Protein AF-A0A847D0J9-F1 (afdb_monomer)

Sequence (84 aa):
MHKVIYEPNIVSFARPVPRKATYQELLKQKNIDEKVIVIFDLSGQRGYMVISSMEDYNWYINHTRGDGRFSEEVFWIVNKRHLN

Organism: NCBI:txid2099670

Nearest PDB structures (foldseek):
  4iwx-assembly1_A  TM=4.940E-01  e=1.039E+00  Escherichia coli K-12
  4lit-assembly1_A-2  TM=3.641E-01  e=2.522E+00  Escherichia coli K-12
  4liu-assembly1_A-2  TM=3.550E-01  e=3.195E+00  Escherichia coli K-12
  4liv-assembly1_A-2  TM=3.555E-01  e=4.834E+00  Escherichia coli K-12

Radius of gyration: 12.03 Å; Cα contacts (8 Å, |Δi|>4): 110; chains: 1; bounding box: 27×29×25 Å

Foldseek 3Di:
DDWAADDPCQVVAWDWDFLPDDPVNVVVPADPQKWKKAWFDDPNGITIDTDPDPVSSVVVVVVCVPDVRGDDRTIIIHGPVPRD

pLDDT: mean 79.33, std 13.96, range [41.0, 94.06]

Solvent-accessible surface area (backbone atoms only — not comparable to full-atom values): 5132 Å² total; per-residue (Å²): 137,81,86,45,82,52,63,92,60,51,72,82,70,34,46,80,40,60,59,86,58,49,74,68,56,53,58,71,73,46,56,94,64,39,43,42,31,38,61,39,53,58,95,88,44,59,30,43,43,73,48,86,47,73,63,48,47,51,52,51,61,55,57,51,71,75,65,78,62,50,88,54,74,40,35,31,43,31,51,56,92,78,65,126

Mean predicted aligned error: 6.65 Å

Structure (mmCIF, N/CA/C/O backbone):
data_AF-A0A847D0J9-F1
#
_entry.id   AF-A0A847D0J9-F1
#
loop_
_atom_site.group_PDB
_atom_site.id
_atom_site.type_symbol
_atom_site.label_atom_id
_atom_site.label_alt_id
_atom_site.label_comp_id
_atom_site.label_asym_id
_atom_site.label_entity_id
_atom_site.label_seq_id
_atom_site.pdbx_PDB_ins_code
_atom_site.Cartn_x
_atom_site.Cartn_y
_atom_site.Cartn_z
_atom_site.occupancy
_atom_site.B_iso_or_equiv
_atom_site.auth_seq_id
_atom_site.auth_comp_id
_atom_site.auth_asym_id
_atom_site.auth_atom_id
_atom_site.pdbx_PDB_model_num
ATOM 1 N N . MET A 1 1 ? 12.247 0.227 11.575 1.00 41.00 1 MET A N 1
ATOM 2 C CA . MET A 1 1 ? 11.741 -0.669 10.513 1.00 41.00 1 MET A CA 1
ATOM 3 C C . MET A 1 1 ? 10.897 -1.756 11.177 1.00 41.00 1 MET A C 1
ATOM 5 O O . MET A 1 1 ? 11.455 -2.624 11.836 1.00 41.00 1 MET A O 1
ATOM 9 N N . HIS A 1 2 ? 9.565 -1.653 11.126 1.00 45.06 2 HIS A N 1
ATOM 10 C CA . HIS A 1 2 ? 8.661 -2.637 11.740 1.00 45.06 2 HIS A CA 1
ATOM 11 C C . HIS A 1 2 ? 8.303 -3.706 10.706 1.00 45.06 2 HIS A C 1
ATOM 13 O O . HIS A 1 2 ? 7.555 -3.445 9.769 1.00 45.06 2 HIS A O 1
ATOM 19 N N . LYS A 1 3 ? 8.902 -4.889 10.847 1.00 48.19 3 LYS A N 1
ATOM 20 C CA . LYS A 1 3 ? 8.649 -6.059 10.002 1.00 48.19 3 LYS A CA 1
ATOM 21 C C . LYS A 1 3 ? 7.386 -6.738 10.539 1.00 48.19 3 LYS A C 1
ATOM 23 O O . LYS A 1 3 ? 7.432 -7.255 11.651 1.00 48.19 3 LYS A O 1
ATOM 28 N N . VAL A 1 4 ? 6.272 -6.693 9.807 1.00 55.00 4 VAL A N 1
ATOM 29 C CA . VAL A 1 4 ? 5.036 -7.382 10.215 1.00 55.00 4 VAL A CA 1
ATOM 30 C C . VAL A 1 4 ? 4.835 -8.622 9.350 1.00 55.00 4 VAL A C 1
ATOM 32 O O . VAL A 1 4 ? 5.038 -8.593 8.133 1.00 55.00 4 VAL A O 1
ATOM 35 N N . ILE A 1 5 ? 4.525 -9.730 10.023 1.00 56.75 5 ILE A N 1
ATOM 36 C CA . ILE A 1 5 ? 4.276 -11.042 9.429 1.00 56.75 5 ILE A CA 1
ATOM 37 C C . ILE A 1 5 ? 3.004 -10.941 8.581 1.00 56.75 5 ILE A C 1
ATOM 39 O O . ILE A 1 5 ? 2.007 -10.365 9.003 1.00 56.75 5 ILE A O 1
ATOM 43 N N . TYR A 1 6 ? 3.061 -11.461 7.360 1.00 63.25 6 TYR A N 1
ATOM 44 C CA . TYR A 1 6 ? 1.958 -11.420 6.407 1.00 63.25 6 TYR A CA 1
ATOM 45 C C . TYR A 1 6 ? 0.749 -12.222 6.897 1.00 63.25 6 TYR A C 1
ATOM 47 O O . TYR A 1 6 ? 0.862 -13.428 7.117 1.00 63.25 6 TYR A O 1
ATOM 55 N N . GLU A 1 7 ? -0.415 -11.576 7.003 1.00 67.00 7 GLU A N 1
ATOM 56 C CA . GLU A 1 7 ? -1.688 -12.293 7.074 1.00 67.00 7 GLU A CA 1
ATOM 57 C C . GLU A 1 7 ? -2.016 -12.865 5.680 1.00 67.00 7 GLU A C 1
ATOM 59 O O . GLU A 1 7 ? -2.177 -12.091 4.731 1.00 67.00 7 GLU A O 1
ATOM 64 N N . PRO A 1 8 ? -2.163 -14.197 5.522 1.00 67.81 8 PRO A N 1
ATOM 65 C CA . PRO A 1 8 ? -2.362 -14.835 4.215 1.00 67.81 8 PRO A CA 1
ATOM 66 C C . PRO A 1 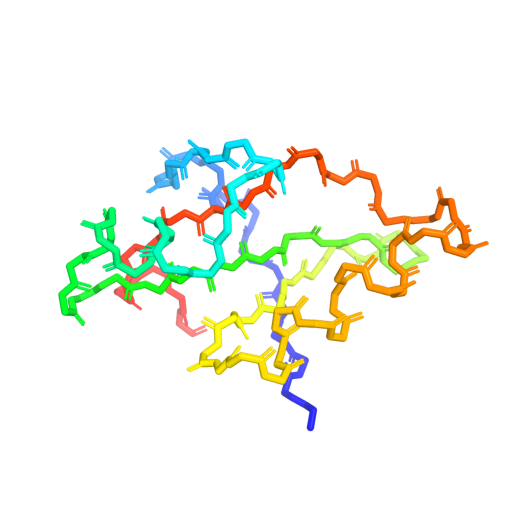8 ? -3.559 -14.298 3.424 1.00 67.81 8 PRO A C 1
ATOM 68 O O . PRO A 1 8 ? -3.563 -14.325 2.195 1.00 67.81 8 PRO A O 1
ATOM 71 N N . ASN A 1 9 ? -4.569 -13.791 4.134 1.00 73.69 9 ASN A N 1
ATOM 72 C CA . ASN A 1 9 ? -5.838 -13.359 3.565 1.00 73.69 9 ASN A CA 1
ATOM 73 C C . ASN A 1 9 ? -5.906 -11.857 3.289 1.00 73.69 9 ASN A C 1
ATOM 75 O O . ASN A 1 9 ? -6.972 -11.378 2.913 1.00 73.69 9 ASN A O 1
ATOM 79 N N . ILE A 1 10 ? -4.803 -11.115 3.425 1.00 76.69 10 ILE A N 1
ATOM 80 C CA . ILE A 1 10 ? -4.815 -9.653 3.297 1.00 76.69 10 ILE A CA 1
ATOM 81 C C . ILE A 1 10 ? -5.428 -9.170 1.982 1.00 76.69 10 ILE A C 1
ATOM 83 O O . ILE A 1 10 ? -6.225 -8.241 1.965 1.00 76.69 10 ILE A O 1
ATOM 87 N N . VAL A 1 11 ? -5.158 -9.888 0.890 1.00 77.94 11 VAL A N 1
ATOM 88 C CA . VAL A 1 11 ? -5.678 -9.590 -0.451 1.00 77.94 11 VAL A CA 1
ATOM 89 C C . VAL A 1 11 ? -7.206 -9.725 -0.530 1.00 77.94 11 VAL A C 1
ATOM 91 O O . VAL A 1 11 ? -7.833 -9.028 -1.318 1.00 77.94 11 VAL A O 1
ATOM 94 N N . SER A 1 12 ? -7.827 -10.575 0.296 1.00 81.19 12 SER A N 1
ATOM 95 C CA . SER A 1 12 ? -9.282 -10.811 0.264 1.00 81.19 12 SER A CA 1
ATOM 96 C C . SER A 1 12 ? -10.111 -9.625 0.769 1.00 81.19 12 SER A C 1
ATOM 98 O O . SER A 1 12 ? -11.274 -9.488 0.398 1.00 81.19 12 SER A O 1
ATOM 100 N N . PHE A 1 13 ? -9.511 -8.758 1.587 1.00 80.69 13 PHE A N 1
ATOM 101 C CA . PHE A 1 13 ? -10.158 -7.582 2.174 1.00 80.69 13 PHE A CA 1
ATOM 102 C C . PHE A 1 13 ? -9.420 -6.273 1.856 1.00 80.69 13 PHE A C 1
ATOM 104 O O . PHE A 1 13 ? -9.772 -5.213 2.379 1.00 80.69 13 PHE A O 1
ATOM 111 N N . ALA A 1 14 ? -8.393 -6.333 1.009 1.00 86.44 14 ALA A N 1
ATOM 112 C CA . ALA A 1 14 ? -7.631 -5.180 0.565 1.00 86.44 14 ALA A CA 1
ATOM 113 C C . ALA A 1 14 ? -8.124 -4.671 -0.789 1.00 86.44 14 ALA A C 1
ATOM 115 O O . ALA A 1 14 ? -8.515 -5.439 -1.668 1.00 86.44 14 ALA A O 1
ATOM 116 N N . ARG A 1 15 ? -8.026 -3.358 -0.993 1.00 91.25 15 ARG A N 1
ATOM 117 C CA . ARG A 1 15 ? -8.314 -2.726 -2.281 1.00 91.25 15 ARG A CA 1
ATOM 118 C C . ARG A 1 15 ? -7.011 -2.368 -3.000 1.00 91.25 15 ARG A C 1
ATOM 120 O O . ARG A 1 15 ? -6.221 -1.606 -2.434 1.00 91.25 15 ARG A O 1
ATOM 127 N N . PRO A 1 16 ? -6.779 -2.867 -4.227 1.00 91.06 16 PRO A N 1
ATOM 128 C CA . PRO A 1 16 ? -5.578 -2.541 -4.979 1.00 91.06 16 PRO A CA 1
ATOM 129 C C . PRO A 1 16 ? -5.659 -1.118 -5.544 1.00 91.06 16 PRO A C 1
ATOM 131 O O . PRO A 1 16 ? -6.703 -0.674 -6.027 1.00 91.06 16 PRO A O 1
ATOM 134 N N . VAL A 1 17 ? -4.532 -0.416 -5.525 1.00 91.31 17 VAL A N 1
ATOM 135 C CA . VAL A 1 17 ? -4.327 0.889 -6.154 1.00 91.31 17 VAL A CA 1
ATOM 136 C C . VAL A 1 17 ? -3.082 0.803 -7.035 1.00 91.31 17 VAL A C 1
ATOM 138 O O . VAL A 1 17 ? -2.052 0.328 -6.564 1.00 91.31 17 VAL A O 1
ATOM 141 N N . PRO A 1 18 ? -3.120 1.2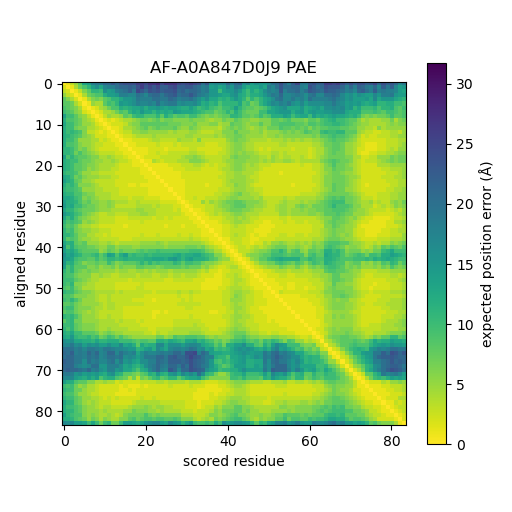61 -8.297 1.00 88.31 18 PRO A N 1
ATOM 142 C CA . PRO A 1 18 ? -1.970 1.163 -9.192 1.00 88.31 18 PRO A CA 1
ATOM 143 C C . PRO A 1 18 ? -0.700 1.794 -8.605 1.00 88.31 18 PRO A C 1
ATOM 145 O O . PRO A 1 18 ? -0.756 2.908 -8.091 1.00 88.31 18 PRO A O 1
ATOM 148 N N . ARG A 1 19 ? 0.465 1.152 -8.769 1.00 84.69 19 ARG A N 1
ATOM 149 C CA . ARG A 1 19 ? 1.767 1.680 -8.304 1.00 84.69 19 ARG A CA 1
ATOM 150 C C . ARG A 1 19 ? 2.147 3.041 -8.899 1.00 84.69 19 ARG A C 1
ATOM 152 O O . ARG A 1 19 ? 2.957 3.758 -8.325 1.00 84.69 19 ARG A O 1
ATOM 159 N N . LYS A 1 20 ? 1.552 3.422 -10.035 1.00 86.62 20 LYS A N 1
ATOM 160 C CA . LYS A 1 20 ? 1.702 4.766 -10.623 1.00 86.62 20 LYS A CA 1
ATOM 161 C C . LYS A 1 20 ? 1.040 5.878 -9.799 1.00 86.62 20 LYS A C 1
ATOM 163 O O . LYS A 1 20 ? 1.274 7.044 -10.096 1.00 86.62 20 LYS A O 1
ATOM 168 N N . ALA A 1 21 ? 0.201 5.528 -8.821 1.00 89.44 21 ALA A N 1
ATOM 169 C CA . ALA A 1 21 ? -0.429 6.494 -7.938 1.00 89.44 21 ALA A CA 1
ATOM 170 C C . ALA A 1 21 ? 0.623 7.193 -7.073 1.00 89.44 21 ALA A C 1
ATOM 172 O O . ALA A 1 21 ? 1.466 6.561 -6.439 1.00 89.44 21 ALA A O 1
ATOM 173 N N . THR A 1 22 ? 0.531 8.512 -7.032 1.00 92.44 22 THR A N 1
ATOM 174 C CA . THR A 1 22 ? 1.317 9.369 -6.155 1.00 92.44 22 THR A CA 1
ATOM 175 C C . THR A 1 22 ? 0.900 9.187 -4.699 1.00 92.44 22 THR A C 1
ATOM 177 O O . THR A 1 22 ? -0.231 8.801 -4.388 1.00 92.44 22 THR A O 1
ATOM 180 N N . TYR A 1 23 ? 1.783 9.566 -3.776 1.00 92.31 23 TYR A N 1
ATOM 181 C CA . TYR A 1 23 ? 1.459 9.553 -2.351 1.00 92.31 23 TYR A CA 1
ATOM 182 C C . TYR A 1 23 ? 0.194 10.367 -2.021 1.00 92.31 23 TYR A C 1
ATOM 184 O O . TYR A 1 23 ? -0.640 9.932 -1.231 1.00 92.31 23 TYR A O 1
ATOM 192 N N . GLN A 1 24 ? -0.014 11.511 -2.680 1.00 93.56 24 GLN A N 1
ATOM 193 C CA . GLN A 1 24 ? -1.212 12.333 -2.482 1.00 93.56 24 GLN A CA 1
ATOM 194 C C . GLN A 1 24 ? -2.500 11.629 -2.932 1.00 93.56 24 GLN A C 1
ATOM 196 O O . GLN A 1 24 ? -3.532 11.763 -2.276 1.00 93.56 24 GLN A O 1
ATOM 201 N N . GLU A 1 25 ? -2.465 10.870 -4.027 1.00 94.06 25 GLU A N 1
ATOM 202 C CA . GLU A 1 25 ? -3.620 10.090 -4.487 1.00 94.06 25 GLU A CA 1
ATOM 203 C C . GLU A 1 25 ? -3.940 8.945 -3.526 1.00 94.06 25 GLU A C 1
ATOM 205 O O . GLU A 1 25 ? -5.109 8.708 -3.229 1.00 94.06 25 GLU A O 1
ATOM 210 N N . LEU A 1 26 ? -2.916 8.290 -2.974 1.00 92.31 26 LEU A N 1
ATOM 211 C CA . LEU A 1 26 ? -3.087 7.259 -1.947 1.00 92.31 26 LEU A CA 1
ATOM 212 C C . LEU A 1 26 ? -3.743 7.829 -0.682 1.00 92.31 26 LEU A C 1
ATOM 214 O O . LEU A 1 26 ? -4.641 7.207 -0.116 1.00 92.31 26 LEU A O 1
ATOM 218 N N . LEU A 1 27 ? -3.353 9.040 -0.270 1.00 92.06 27 LEU A N 1
ATOM 219 C CA . LEU A 1 27 ? -3.970 9.733 0.864 1.00 92.06 27 LEU A CA 1
ATOM 220 C C . LEU A 1 27 ? -5.432 10.117 0.610 1.00 92.06 27 LEU A C 1
ATOM 222 O O . LEU A 1 27 ? -6.232 10.043 1.536 1.00 92.06 27 LEU A O 1
ATOM 226 N N . LYS A 1 28 ? -5.790 10.505 -0.620 1.00 93.69 28 LYS A N 1
ATOM 227 C CA . LYS A 1 28 ? -7.181 10.827 -0.993 1.00 93.69 28 LYS A CA 1
ATOM 228 C C . LYS A 1 28 ? -8.076 9.594 -1.061 1.00 93.69 28 LYS A C 1
ATOM 230 O O . LYS A 1 28 ? -9.276 9.701 -0.846 1.00 93.69 28 LYS A O 1
ATOM 235 N N . GLN A 1 29 ? -7.505 8.442 -1.402 1.00 90.88 29 GLN A N 1
ATOM 236 C CA . GLN A 1 29 ? -8.254 7.197 -1.530 1.00 90.88 29 GLN A CA 1
ATOM 237 C C . GLN A 1 29 ? -8.473 6.472 -0.205 1.00 90.88 29 GLN A C 1
ATOM 239 O O . GLN A 1 29 ? -9.332 5.593 -0.169 1.00 90.88 29 GLN A O 1
ATOM 244 N N . LYS A 1 30 ? -7.689 6.777 0.835 1.00 91.62 30 LYS A N 1
ATOM 245 C CA . LYS A 1 30 ? -7.791 6.119 2.138 1.00 91.62 30 LYS A CA 1
ATOM 246 C C . LYS A 1 30 ? -8.645 6.934 3.111 1.00 91.62 30 LYS A C 1
ATOM 248 O O . LYS A 1 30 ? -8.528 8.155 3.188 1.00 91.62 30 LYS A O 1
ATOM 253 N N . ASN A 1 31 ? -9.401 6.241 3.947 1.00 90.31 31 ASN A N 1
ATOM 254 C CA . ASN A 1 31 ? -10.086 6.820 5.098 1.00 90.31 31 ASN A CA 1
ATOM 255 C C . ASN A 1 31 ? -9.199 6.802 6.357 1.00 90.31 31 ASN A C 1
ATOM 257 O O . ASN A 1 31 ? -8.084 6.269 6.366 1.00 90.31 31 ASN A O 1
ATOM 261 N N . ILE A 1 32 ? -9.683 7.400 7.452 1.00 89.06 32 ILE A N 1
ATOM 262 C CA . ILE A 1 32 ? -8.946 7.454 8.727 1.00 89.06 32 ILE A CA 1
ATOM 263 C C . ILE A 1 32 ? -8.687 6.062 9.320 1.00 89.06 32 ILE A C 1
ATOM 265 O O . ILE A 1 32 ? -7.658 5.858 9.964 1.00 89.06 32 ILE A O 1
ATOM 269 N N . ASP A 1 33 ? -9.564 5.095 9.05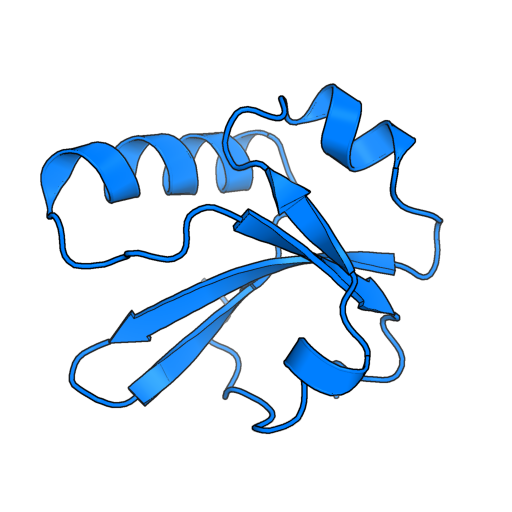3 1.00 90.69 33 ASP A N 1
ATOM 270 C CA . ASP A 1 33 ? -9.461 3.711 9.531 1.00 90.69 33 ASP A CA 1
ATOM 271 C C . ASP A 1 33 ? -8.662 2.796 8.599 1.00 90.69 33 ASP A C 1
ATOM 273 O O . ASP A 1 33 ? -8.515 1.604 8.867 1.00 90.69 33 ASP A O 1
ATOM 277 N N . GLU A 1 34 ? -8.110 3.347 7.521 1.00 91.69 34 GLU A N 1
ATOM 278 C CA . GLU A 1 34 ? -7.362 2.596 6.523 1.00 91.69 34 GLU A CA 1
ATOM 279 C C . GLU A 1 34 ? -5.869 2.928 6.565 1.00 91.69 34 GLU A C 1
ATOM 281 O O . GLU A 1 34 ? -5.431 4.035 6.910 1.00 91.69 34 GLU A O 1
ATOM 286 N N . LYS A 1 35 ? -5.071 1.931 6.196 1.00 91.62 35 LYS A N 1
ATOM 287 C CA . LYS A 1 35 ? -3.635 2.033 5.968 1.00 91.62 35 LYS A CA 1
ATOM 288 C C . LYS A 1 35 ? -3.342 1.682 4.519 1.00 91.62 35 LYS A C 1
ATOM 290 O O . LYS A 1 35 ? -4.010 0.842 3.925 1.00 91.62 35 LYS A O 1
ATOM 295 N N . VAL A 1 36 ? -2.322 2.332 3.976 1.00 92.12 36 VAL A N 1
ATOM 296 C CA . VAL A 1 36 ? -1.724 1.937 2.706 1.00 92.12 36 VAL A CA 1
ATOM 297 C C . VAL A 1 36 ? -0.591 0.985 3.041 1.00 92.12 36 VAL A C 1
ATOM 299 O O . VAL A 1 36 ? 0.236 1.298 3.898 1.00 92.12 36 VAL A O 1
ATOM 302 N N . ILE A 1 37 ? -0.551 -0.167 2.391 1.00 89.75 37 ILE A N 1
ATOM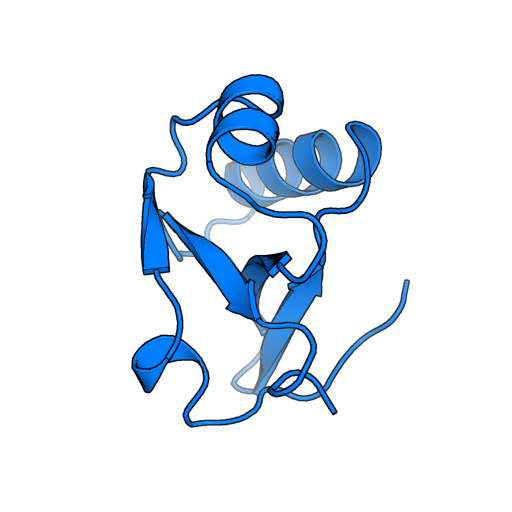 303 C CA . ILE A 1 37 ? 0.535 -1.125 2.522 1.00 89.75 37 ILE A CA 1
ATOM 304 C C . ILE A 1 37 ? 1.076 -1.505 1.151 1.00 89.75 37 ILE A C 1
ATOM 306 O O . ILE A 1 37 ? 0.413 -1.357 0.124 1.00 89.75 37 ILE A O 1
ATOM 310 N N . VAL A 1 38 ? 2.282 -2.043 1.160 1.00 87.44 38 VAL A N 1
ATOM 311 C CA . VAL A 1 38 ? 2.890 -2.733 0.028 1.00 87.44 38 VAL A CA 1
ATOM 312 C C . VAL A 1 38 ? 3.276 -4.121 0.500 1.00 87.44 38 VAL A C 1
ATOM 314 O O . VAL A 1 38 ? 3.867 -4.263 1.571 1.00 87.44 38 VAL A O 1
ATOM 317 N N . ILE A 1 39 ? 2.902 -5.139 -0.264 1.00 83.88 39 ILE A N 1
ATOM 318 C CA . ILE A 1 39 ? 3.276 -6.522 0.020 1.00 83.88 39 ILE A CA 1
ATOM 319 C C . ILE A 1 39 ? 4.574 -6.801 -0.728 1.00 83.88 39 ILE A C 1
ATOM 321 O O . ILE A 1 39 ? 4.778 -6.348 -1.855 1.00 83.88 39 ILE A O 1
ATOM 325 N N . PHE A 1 40 ? 5.470 -7.527 -0.082 1.00 77.69 40 PHE A N 1
ATOM 326 C CA . PHE A 1 40 ? 6.731 -7.938 -0.666 1.00 77.69 40 PHE A CA 1
ATOM 327 C C . PHE A 1 40 ? 7.047 -9.384 -0.318 1.00 77.69 40 PHE A C 1
ATOM 329 O O . PHE A 1 40 ? 6.589 -9.898 0.700 1.00 77.69 40 PHE A O 1
ATOM 336 N N . ASP A 1 41 ? 7.865 -10.022 -1.149 1.00 72.94 41 ASP A N 1
ATOM 337 C CA . ASP A 1 41 ? 8.422 -11.342 -0.879 1.00 72.94 41 ASP A CA 1
ATOM 338 C C . ASP A 1 41 ? 9.912 -11.197 -0.554 1.00 72.94 41 ASP A C 1
ATOM 340 O O . ASP A 1 41 ? 10.687 -10.655 -1.343 1.00 72.94 41 ASP A O 1
ATOM 344 N N . LEU A 1 42 ? 10.311 -11.637 0.638 1.00 69.75 42 LEU A N 1
ATOM 345 C CA . LEU A 1 42 ? 11.710 -11.744 1.029 1.00 69.75 42 LEU A CA 1
ATOM 346 C C . LEU A 1 42 ? 12.056 -13.221 1.184 1.00 69.75 42 LEU A C 1
ATOM 348 O O . LEU A 1 42 ? 11.745 -13.830 2.207 1.00 69.75 42 LEU A O 1
ATOM 352 N N . SER A 1 43 ? 12.750 -13.777 0.190 1.00 65.44 43 SER A N 1
ATOM 353 C CA . SER A 1 43 ? 13.304 -15.136 0.240 1.00 65.44 43 SER A CA 1
ATOM 354 C C . SER A 1 43 ? 12.266 -16.221 0.581 1.00 65.44 43 SER A C 1
ATOM 356 O O . SER A 1 43 ? 12.573 -17.151 1.325 1.00 65.44 43 SER A O 1
ATOM 358 N N . GLY A 1 44 ? 11.039 -16.103 0.061 1.00 65.69 44 GLY A N 1
ATOM 359 C CA . GLY A 1 44 ? 9.947 -17.054 0.289 1.00 65.69 44 GLY A CA 1
ATOM 360 C C . GLY A 1 44 ? 9.069 -16.725 1.499 1.00 65.69 44 GLY A C 1
ATOM 361 O O . GLY A 1 44 ? 8.108 -17.444 1.772 1.00 65.69 44 GLY A O 1
ATOM 362 N N . GLN A 1 45 ? 9.367 -15.642 2.223 1.00 69.62 45 GLN A N 1
ATOM 363 C CA . GLN A 1 45 ? 8.500 -15.100 3.261 1.00 69.62 45 GLN A CA 1
ATOM 364 C C . GLN A 1 45 ? 7.829 -13.825 2.749 1.00 69.62 45 GLN A C 1
ATOM 366 O O . GLN A 1 45 ? 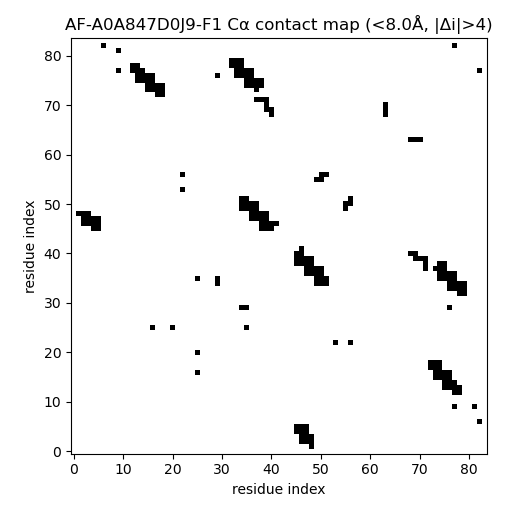8.458 -12.766 2.650 1.00 69.62 45 GLN A O 1
ATOM 371 N N . ARG A 1 46 ? 6.522 -13.912 2.473 1.00 76.00 46 ARG A N 1
ATOM 372 C CA . ARG A 1 46 ? 5.712 -12.719 2.218 1.00 76.00 46 ARG A CA 1
ATOM 373 C C . ARG A 1 46 ? 5.630 -11.879 3.491 1.00 76.00 46 ARG A C 1
ATOM 375 O O . ARG A 1 46 ? 5.497 -12.401 4.599 1.00 76.00 46 ARG A O 1
ATOM 382 N N . GLY A 1 47 ? 5.723 -10.571 3.320 1.00 79.31 47 GLY A N 1
ATOM 383 C CA . GLY A 1 47 ? 5.583 -9.554 4.353 1.00 79.31 47 GLY A CA 1
ATOM 384 C C . GLY A 1 47 ? 4.885 -8.331 3.777 1.00 79.31 47 GLY A C 1
ATOM 385 O O . GLY A 1 47 ? 4.638 -8.255 2.573 1.00 79.31 47 GLY A O 1
ATOM 386 N N . TYR A 1 48 ? 4.564 -7.363 4.628 1.00 82.81 48 TYR A N 1
ATOM 387 C CA . TYR A 1 48 ? 4.096 -6.067 4.155 1.00 82.81 48 TYR A CA 1
ATOM 388 C C . TYR A 1 48 ? 4.773 -4.918 4.895 1.00 82.81 48 TYR A C 1
ATOM 390 O O . TYR A 1 48 ? 5.220 -5.052 6.035 1.00 82.81 48 TYR A O 1
ATOM 398 N N . MET A 1 49 ? 4.843 -3.770 4.227 1.00 85.38 49 MET A N 1
ATOM 399 C CA . MET A 1 49 ? 5.262 -2.500 4.809 1.00 85.38 49 MET A CA 1
ATOM 400 C C . MET A 1 49 ? 4.083 -1.541 4.781 1.00 85.38 49 MET A C 1
ATOM 402 O O . MET A 1 49 ? 3.387 -1.446 3.774 1.00 85.38 49 MET A O 1
ATOM 406 N N . VAL A 1 50 ? 3.870 -0.814 5.874 1.00 89.38 50 VAL A N 1
ATOM 407 C CA . VAL A 1 50 ? 2.885 0.268 5.924 1.00 89.38 50 VAL A CA 1
ATOM 408 C C . VAL A 1 50 ? 3.520 1.537 5.363 1.00 89.38 50 VAL A C 1
ATOM 410 O O . VAL A 1 50 ? 4.573 1.954 5.831 1.00 89.38 50 VAL A O 1
ATOM 413 N N . ILE A 1 51 ? 2.858 2.165 4.396 1.00 90.06 51 ILE A N 1
ATOM 414 C CA . ILE A 1 51 ? 3.218 3.484 3.878 1.00 90.06 51 ILE A CA 1
ATOM 415 C C . ILE A 1 51 ? 2.497 4.529 4.734 1.00 90.06 51 ILE A C 1
ATOM 417 O O . ILE A 1 51 ? 1.297 4.764 4.571 1.00 90.06 51 ILE A O 1
ATOM 421 N N . SER A 1 52 ? 3.216 5.118 5.688 1.00 90.38 52 SER A N 1
ATOM 422 C CA . SER A 1 52 ? 2.672 6.098 6.639 1.00 90.38 52 SER A CA 1
ATOM 423 C C . SER A 1 52 ? 3.154 7.527 6.389 1.00 90.38 52 SER A C 1
ATOM 425 O O . SER A 1 52 ? 2.564 8.480 6.900 1.00 90.38 52 SER A O 1
ATOM 427 N N . SER A 1 53 ? 4.203 7.675 5.583 1.00 92.62 53 SER A N 1
ATOM 428 C CA . SER A 1 53 ? 4.854 8.943 5.284 1.00 92.62 53 SER A CA 1
ATOM 429 C C . SER A 1 53 ? 5.296 9.030 3.819 1.00 92.62 53 SER A C 1
ATOM 431 O O . SER A 1 53 ? 5.370 8.030 3.098 1.00 92.62 53 SER A O 1
ATOM 433 N N . MET A 1 54 ? 5.630 10.248 3.381 1.00 92.25 54 MET A N 1
ATOM 434 C CA . MET A 1 54 ? 6.261 10.477 2.075 1.00 92.25 54 MET A CA 1
ATOM 435 C C . MET A 1 54 ? 7.631 9.782 1.984 1.00 92.25 54 MET A C 1
ATOM 437 O O . MET A 1 54 ? 8.040 9.359 0.905 1.00 92.25 54 MET A O 1
ATOM 441 N N . GLU A 1 55 ? 8.330 9.643 3.113 1.00 91.12 55 GLU A N 1
ATOM 442 C CA . GLU A 1 55 ? 9.606 8.934 3.202 1.00 91.12 55 GLU A CA 1
ATOM 443 C C . GLU A 1 55 ? 9.432 7.440 2.903 1.00 91.12 55 GLU A C 1
ATOM 445 O O . GLU A 1 55 ? 10.120 6.926 2.024 1.00 91.12 55 GLU A O 1
ATOM 450 N N . ASP A 1 56 ? 8.449 6.778 3.527 1.00 89.25 56 ASP A N 1
ATOM 451 C CA . ASP A 1 56 ? 8.127 5.363 3.270 1.00 89.25 56 ASP A CA 1
ATOM 452 C C . ASP A 1 56 ? 7.786 5.125 1.790 1.00 89.25 56 ASP A C 1
ATOM 454 O O . ASP A 1 56 ? 8.238 4.157 1.172 1.00 89.25 56 ASP A O 1
ATOM 458 N N . TYR A 1 57 ? 6.994 6.034 1.209 1.00 90.44 57 TYR A N 1
ATOM 459 C CA . TYR A 1 57 ? 6.612 5.993 -0.201 1.00 90.44 57 TYR A CA 1
ATOM 460 C C . TYR A 1 57 ? 7.839 6.104 -1.116 1.00 90.44 57 TYR A C 1
ATOM 462 O O . TYR A 1 57 ? 8.032 5.272 -2.005 1.00 90.44 57 TYR A O 1
ATOM 470 N N . ASN A 1 58 ? 8.694 7.103 -0.884 1.00 89.00 58 ASN A N 1
ATOM 471 C CA . ASN A 1 58 ? 9.902 7.318 -1.679 1.00 89.00 58 ASN A CA 1
ATOM 472 C C . ASN A 1 58 ? 10.883 6.151 -1.532 1.00 89.00 58 ASN A C 1
ATOM 474 O O . ASN A 1 58 ? 11.451 5.698 -2.527 1.00 89.00 58 ASN A O 1
ATOM 478 N N . TRP A 1 59 ? 11.052 5.634 -0.312 1.00 85.00 59 TRP A N 1
ATOM 479 C CA . TRP A 1 59 ? 11.876 4.461 -0.048 1.00 85.00 59 TRP A CA 1
ATOM 480 C C . TRP A 1 59 ? 11.401 3.271 -0.884 1.00 85.00 59 TRP A C 1
ATOM 482 O O . TRP A 1 59 ? 12.206 2.696 -1.620 1.00 85.00 59 TRP A O 1
ATOM 492 N N . TYR A 1 60 ? 10.098 2.965 -0.855 1.00 83.50 60 TYR A N 1
ATOM 493 C CA . TYR A 1 60 ? 9.516 1.864 -1.625 1.00 83.50 60 TYR A CA 1
ATOM 494 C C . TYR A 1 60 ? 9.718 2.050 -3.132 1.00 83.50 60 TYR A C 1
ATOM 496 O O . TYR A 1 60 ? 10.201 1.138 -3.804 1.00 83.50 60 TYR A O 1
ATOM 504 N N . ILE A 1 61 ? 9.402 3.230 -3.675 1.00 83.44 61 ILE A N 1
ATOM 505 C CA . ILE A 1 61 ? 9.522 3.516 -5.113 1.00 83.44 61 ILE A CA 1
ATOM 506 C C . ILE A 1 61 ? 10.977 3.418 -5.593 1.00 83.44 61 ILE A C 1
ATOM 508 O O . ILE A 1 61 ? 11.219 2.919 -6.692 1.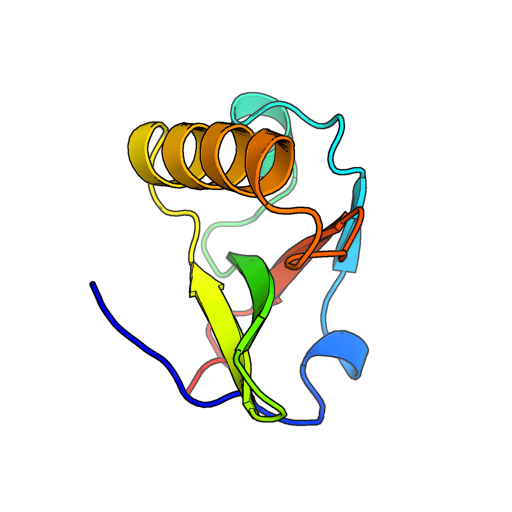00 83.44 61 ILE A O 1
ATOM 512 N N . ASN A 1 62 ? 11.945 3.843 -4.780 1.00 81.19 62 ASN A N 1
ATOM 513 C CA . ASN A 1 62 ? 13.362 3.786 -5.136 1.00 81.19 62 ASN A CA 1
ATOM 514 C C . ASN A 1 62 ? 13.932 2.360 -5.038 1.00 81.19 62 ASN A C 1
ATOM 516 O O . ASN A 1 62 ? 14.637 1.928 -5.947 1.00 81.19 62 ASN A O 1
ATOM 520 N N . HIS A 1 63 ? 13.580 1.596 -3.998 1.00 75.12 63 HIS A N 1
ATOM 521 C CA . HIS A 1 63 ? 14.088 0.228 -3.802 1.00 75.12 63 HIS A CA 1
ATOM 522 C C . HIS A 1 63 ? 13.464 -0.785 -4.772 1.00 75.12 63 HIS A C 1
ATOM 524 O O . HIS A 1 63 ? 14.114 -1.735 -5.201 1.00 75.12 63 HIS A O 1
ATOM 530 N N . THR A 1 64 ? 12.226 -0.554 -5.211 1.00 68.50 64 THR A N 1
ATOM 531 C CA . THR A 1 64 ? 11.562 -1.392 -6.226 1.00 68.50 64 THR A CA 1
ATOM 532 C C . THR A 1 64 ? 12.071 -1.165 -7.654 1.00 68.50 64 THR A C 1
ATOM 534 O O . THR A 1 64 ? 11.728 -1.940 -8.544 1.00 68.50 64 THR A O 1
ATOM 537 N N . ARG A 1 65 ? 12.857 -0.110 -7.916 1.00 58.94 65 ARG A N 1
ATOM 538 C CA . ARG A 1 65 ? 13.436 0.169 -9.246 1.00 58.94 65 ARG A CA 1
ATOM 539 C C . ARG A 1 65 ? 14.805 -0.482 -9.468 1.00 58.94 65 ARG A C 1
ATOM 541 O O . ARG A 1 65 ? 15.184 -0.635 -10.622 1.00 58.94 65 ARG A O 1
ATOM 548 N N . GLY A 1 66 ? 15.520 -0.853 -8.402 1.00 51.62 66 GLY A N 1
ATOM 549 C CA . GLY A 1 66 ? 16.904 -1.343 -8.484 1.00 51.62 66 GLY A CA 1
ATOM 550 C C . GLY A 1 66 ? 17.064 -2.865 -8.503 1.00 51.62 66 GLY A C 1
ATOM 551 O O . GLY A 1 66 ? 17.887 -3.370 -9.257 1.00 51.62 66 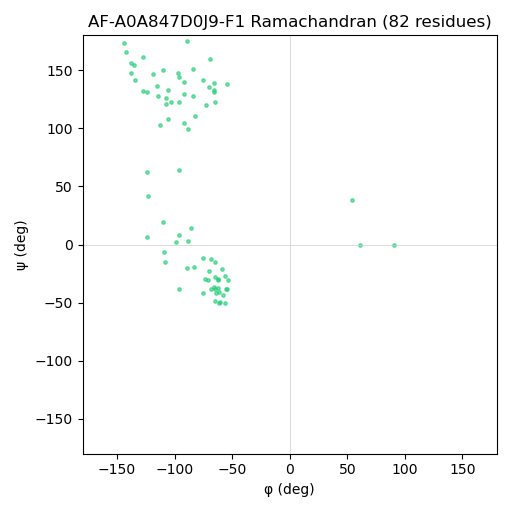GLY A O 1
ATOM 552 N N . ASP A 1 67 ? 16.257 -3.599 -7.729 1.00 52.34 67 ASP A N 1
ATOM 553 C CA . ASP A 1 67 ? 16.577 -5.001 -7.402 1.00 52.34 67 ASP A CA 1
ATOM 554 C C . ASP A 1 67 ? 15.679 -6.059 -8.061 1.00 52.34 67 ASP A C 1
ATOM 556 O O . ASP A 1 67 ? 15.932 -7.252 -7.902 1.00 52.34 67 ASP A O 1
ATOM 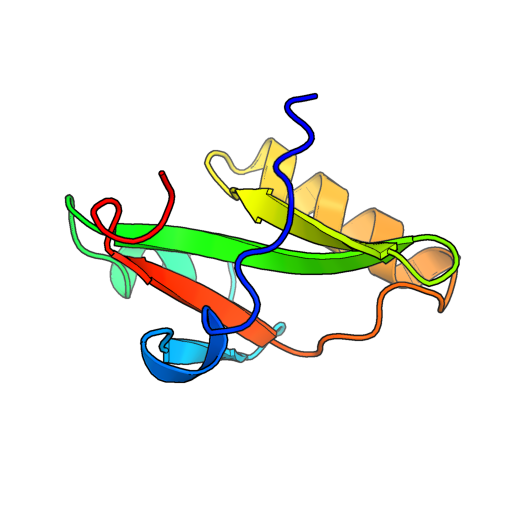560 N N . GLY A 1 68 ? 14.606 -5.675 -8.766 1.00 51.69 68 GLY A N 1
ATOM 561 C CA . GLY A 1 68 ? 13.714 -6.608 -9.485 1.00 51.69 68 GLY A CA 1
ATOM 562 C C . GLY A 1 68 ? 12.981 -7.656 -8.621 1.00 51.69 68 GLY A C 1
ATOM 563 O O . GLY A 1 68 ? 12.209 -8.447 -9.150 1.00 51.69 68 GLY A O 1
ATOM 564 N N . ARG A 1 69 ? 13.194 -7.665 -7.298 1.00 54.59 69 ARG A N 1
ATOM 565 C CA . ARG A 1 69 ? 12.743 -8.709 -6.354 1.00 54.59 69 ARG A CA 1
ATOM 566 C C . ARG A 1 69 ? 11.459 -8.379 -5.584 1.00 54.59 69 ARG A C 1
ATOM 568 O O . ARG A 1 69 ? 11.014 -9.172 -4.767 1.00 54.59 69 ARG A O 1
ATOM 575 N N . PHE A 1 70 ? 10.850 -7.226 -5.849 1.00 57.53 70 PHE A N 1
ATOM 576 C CA . PHE A 1 70 ? 9.700 -6.696 -5.107 1.00 57.53 70 PHE A CA 1
ATOM 577 C C . PHE A 1 70 ? 8.528 -6.429 -6.061 1.00 57.53 70 PHE A C 1
ATOM 579 O O . PHE A 1 70 ? 8.148 -5.283 -6.297 1.00 57.53 70 PHE A O 1
ATOM 586 N N . SER A 1 71 ? 8.017 -7.473 -6.710 1.00 55.44 71 SER A N 1
ATOM 587 C CA . SER A 1 71 ? 7.082 -7.339 -7.833 1.00 55.44 71 SER A CA 1
ATOM 588 C C . SER A 1 71 ? 5.618 -7.464 -7.411 1.00 55.44 71 SER A C 1
ATOM 590 O O . SER A 1 71 ? 4.914 -8.366 -7.858 1.00 55.44 71 SER A O 1
ATOM 592 N N . GLU A 1 72 ? 5.136 -6.540 -6.586 1.00 64.38 72 GLU A N 1
ATOM 593 C CA . GLU A 1 72 ? 3.717 -6.189 -6.652 1.00 64.38 72 GLU A CA 1
ATOM 594 C C . GLU A 1 72 ? 3.567 -4.806 -7.288 1.00 64.38 72 GLU A C 1
ATOM 596 O O . GLU A 1 72 ? 4.201 -3.831 -6.886 1.00 64.38 72 GLU A O 1
ATOM 601 N N . GLU A 1 73 ? 2.751 -4.731 -8.341 1.00 73.75 73 GLU A N 1
ATOM 602 C CA . GLU A 1 73 ? 2.509 -3.513 -9.128 1.00 73.75 73 GLU A CA 1
ATOM 603 C C . GLU A 1 73 ? 1.412 -2.620 -8.531 1.00 73.75 73 GLU A C 1
ATOM 605 O O . GLU A 1 73 ? 0.897 -1.708 -9.190 1.00 73.75 73 GLU A O 1
ATOM 610 N N . VAL A 1 74 ? 1.037 -2.874 -7.278 1.00 87.12 74 VAL A N 1
ATOM 611 C CA . VAL A 1 74 ? -0.063 -2.192 -6.605 1.00 87.12 74 VAL A CA 1
ATOM 612 C C . VAL A 1 74 ? 0.296 -1.838 -5.166 1.00 87.12 74 VAL A C 1
ATOM 614 O O . VAL A 1 74 ? 1.024 -2.547 -4.477 1.00 87.12 74 VAL A O 1
ATOM 617 N N . PHE A 1 75 ? -0.263 -0.725 -4.712 1.00 90.00 75 PHE A N 1
ATOM 618 C CA . PHE A 1 75 ? -0.470 -0.448 -3.302 1.00 90.00 75 PHE A CA 1
ATOM 619 C C . PHE A 1 75 ? -1.766 -1.115 -2.855 1.00 90.00 75 PHE A C 1
ATOM 621 O O . PHE A 1 75 ? -2.714 -1.224 -3.630 1.00 90.00 75 PHE A O 1
ATOM 628 N N . TRP A 1 76 ? -1.847 -1.491 -1.589 1.00 91.19 76 TRP A N 1
ATOM 629 C CA . TRP A 1 76 ? -3.057 -2.047 -1.002 1.00 91.19 76 TRP A CA 1
ATOM 630 C C . TRP A 1 76 ? -3.592 -1.105 0.057 1.00 91.19 76 TRP A C 1
ATOM 632 O O . TRP A 1 76 ? -2.870 -0.707 0.968 1.00 91.19 76 TRP A O 1
ATOM 642 N N . ILE A 1 77 ? -4.866 -0.755 -0.047 1.00 92.31 77 ILE A N 1
ATOM 643 C CA . ILE A 1 77 ? -5.580 -0.046 1.008 1.00 92.31 77 ILE A CA 1
ATOM 644 C C . ILE A 1 77 ? -6.327 -1.085 1.838 1.00 92.31 77 ILE A C 1
ATOM 646 O O . ILE A 1 77 ? -7.113 -1.865 1.302 1.00 92.31 77 ILE A O 1
ATOM 650 N N . VAL A 1 78 ? -6.052 -1.104 3.137 1.00 90.94 78 VAL A N 1
ATOM 651 C CA . VAL A 1 78 ? -6.531 -2.116 4.088 1.00 90.94 78 VAL A CA 1
ATOM 652 C C . VAL A 1 78 ? -7.052 -1.458 5.352 1.00 90.94 78 VAL A C 1
ATOM 654 O O . VAL A 1 78 ? -6.466 -0.495 5.853 1.00 90.94 78 VAL A O 1
ATOM 657 N N . ASN A 1 79 ? -8.135 -2.001 5.905 1.00 89.19 79 ASN A N 1
ATOM 658 C CA . ASN A 1 79 ? -8.651 -1.547 7.190 1.00 89.19 79 ASN A CA 1
ATOM 659 C C . ASN A 1 79 ? -7.700 -1.958 8.324 1.00 89.19 79 ASN A C 1
ATOM 661 O O . ASN A 1 79 ? -7.255 -3.103 8.395 1.00 89.19 79 ASN A O 1
ATOM 665 N N . LYS A 1 80 ? -7.433 -1.034 9.252 1.00 86.12 80 LYS A N 1
ATOM 666 C CA . LYS A 1 80 ? -6.574 -1.260 10.424 1.00 86.12 80 LYS A CA 1
ATOM 667 C C . LYS A 1 80 ? -6.992 -2.469 11.265 1.00 86.12 80 LYS A C 1
ATOM 669 O O . LYS A 1 80 ? -6.122 -3.088 11.862 1.00 86.12 80 LYS A O 1
ATOM 674 N N . ARG A 1 81 ? -8.289 -2.800 11.312 1.00 83.94 81 ARG A N 1
ATOM 675 C CA . ARG A 1 81 ? -8.837 -3.929 12.088 1.00 83.94 81 ARG A CA 1
ATOM 676 C C . ARG A 1 81 ? -8.369 -5.304 11.602 1.00 83.94 81 ARG A C 1
ATOM 678 O O . ARG A 1 81 ? -8.542 -6.273 12.326 1.00 83.94 81 ARG A O 1
ATOM 685 N N . HIS A 1 82 ? -7.809 -5.381 10.398 1.00 79.38 82 HIS A N 1
ATOM 686 C CA . HIS A 1 82 ? -7.318 -6.618 9.791 1.00 79.38 82 HIS A CA 1
ATOM 687 C C . HIS A 1 82 ? -5.781 -6.671 9.698 1.00 79.38 82 HIS A C 1
ATOM 689 O O . HIS A 1 82 ? -5.235 -7.363 8.850 1.00 79.38 82 HIS A O 1
ATOM 695 N N . LEU A 1 83 ? -5.076 -5.856 10.488 1.00 72.94 83 LEU A N 1
ATOM 696 C CA . LEU A 1 83 ? -3.610 -5.768 10.490 1.00 72.94 83 LEU A CA 1
ATOM 697 C C . LEU A 1 83 ? -3.043 -6.048 11.892 1.00 72.94 83 LEU A C 1
ATOM 699 O O . LEU A 1 83 ? -2.183 -5.288 12.338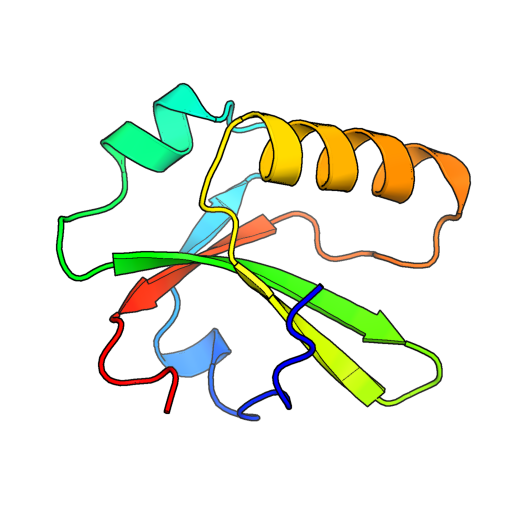 1.00 72.94 83 LEU A O 1
ATOM 703 N N . ASN A 1 84 ? -3.596 -7.051 12.588 1.00 61.38 84 ASN A N 1
ATOM 704 C CA . ASN A 1 84 ? -3.326 -7.344 14.005 1.00 61.38 84 ASN A CA 1
ATOM 705 C C . ASN A 1 84 ? -1.832 -7.481 14.331 1.00 61.38 84 ASN A C 1
ATOM 707 O O . ASN A 1 84 ? -1.133 -8.263 13.650 1.00 61.38 84 ASN A O 1
#

Secondary structure (DSSP, 8-state):
---EEPPTTHHHHPEEEETT--HHHHHHH--TTEEEEEEEEETTEEEEEEE-SHHHHHHHHHHHHHSS-----EEEEEEGGG--